Protein AF-A0A1V8TJ69-F1 (afdb_monomer_lite)

Secondary structure (DSSP, 8-state):
-PPP----HHHHHHHHHHHHHHHHHHHHHHHHHHHHHHHHHHHHHHT--TTTHHHHHHHHHHHHHHHHHHHHHHHHH------HHHHHHHHTT--HHHHHHHHHHHHHHHHHHHHHHHHHHHHHHHHHHHHHHHH-GGGHHHHHHHHHHTT-----

Radius of gyration: 31.69 Å; chains: 1; bounding box: 64×48×89 Å

pLDDT: mean 83.47, std 12.99, range [40.88, 97.38]

Sequence (156 aa):
MRPADTQPNGASTMASQSAMDATTADADVQLREIITSLYFLLTQTHSYNPSTTPAAMSSELRTLLQALVSLSQTSRRLSTKIPLDLVEYVEKKRNPDVYKRELVEAVMKGNQMQKGRSQAFGELRDVLGREMMGGIPEMREEVRGVLEACGSKVEG

Structure (mmCIF, N/CA/C/O backbone):
data_AF-A0A1V8TJ69-F1
#
_entry.id   AF-A0A1V8TJ69-F1
#
loop_
_atom_site.group_PDB
_atom_site.id
_atom_site.type_symbol
_atom_site.label_atom_id
_atom_site.label_alt_id
_atom_site.label_comp_id
_atom_site.label_asym_id
_atom_site.label_entity_id
_atom_site.label_seq_id
_atom_site.pdbx_PDB_ins_code
_atom_site.Cartn_x
_atom_site.Cartn_y
_atom_site.Cartn_z
_atom_site.occupancy
_atom_site.B_iso_or_equiv
_atom_site.auth_seq_id
_atom_site.auth_comp_id
_atom_site.auth_asym_id
_atom_site.auth_atom_id
_atom_site.pdbx_PDB_model_num
ATOM 1 N N . MET A 1 1 ? -27.897 33.569 11.143 1.00 40.88 1 MET A N 1
ATOM 2 C CA . MET A 1 1 ? -27.522 33.631 9.714 1.00 40.88 1 MET A CA 1
ATOM 3 C C . MET A 1 1 ? -25.998 33.514 9.650 1.00 40.88 1 MET A C 1
ATOM 5 O O . MET A 1 1 ? -25.320 34.481 9.961 1.00 40.88 1 MET A O 1
ATOM 9 N N . ARG A 1 2 ? -25.454 32.303 9.447 1.00 43.66 2 ARG A N 1
ATOM 10 C CA . ARG A 1 2 ? -23.996 32.063 9.337 1.00 43.66 2 ARG A CA 1
ATOM 11 C C . ARG A 1 2 ? -23.611 32.201 7.857 1.00 43.66 2 ARG A C 1
ATOM 13 O O . ARG A 1 2 ? -24.342 31.643 7.039 1.00 43.66 2 ARG A O 1
ATOM 20 N N . PRO A 1 3 ? -22.549 32.938 7.495 1.00 50.12 3 PRO A N 1
ATOM 21 C CA . PRO A 1 3 ? -22.113 33.011 6.108 1.00 50.12 3 PRO A CA 1
ATOM 22 C C . PRO A 1 3 ? -21.502 31.670 5.686 1.00 50.12 3 PRO A C 1
ATOM 24 O O . PRO A 1 3 ? -20.891 30.970 6.492 1.00 50.12 3 PRO A O 1
ATOM 27 N N . ALA A 1 4 ? -21.742 31.307 4.431 1.00 49.00 4 ALA A N 1
ATOM 28 C CA . ALA A 1 4 ? -21.285 30.078 3.809 1.00 49.00 4 ALA A CA 1
ATOM 29 C C . ALA A 1 4 ? -19.757 30.072 3.651 1.00 49.00 4 ALA A C 1
ATOM 31 O O . ALA A 1 4 ? -19.195 30.939 2.978 1.00 49.00 4 ALA A O 1
ATOM 32 N N . ASP A 1 5 ? -19.109 29.059 4.225 1.00 49.16 5 ASP A N 1
ATOM 33 C CA . ASP A 1 5 ? -17.735 28.685 3.907 1.00 49.16 5 ASP A CA 1
ATOM 34 C C . ASP A 1 5 ? -17.675 28.253 2.435 1.00 49.16 5 ASP A C 1
ATOM 36 O O . ASP A 1 5 ? -18.042 27.138 2.060 1.00 49.16 5 ASP A O 1
ATOM 40 N N . THR A 1 6 ? -17.238 29.170 1.576 1.00 56.97 6 THR A N 1
ATOM 41 C CA . THR A 1 6 ? -16.864 28.865 0.195 1.00 56.97 6 THR A CA 1
ATOM 42 C C . THR A 1 6 ? -15.577 28.046 0.236 1.00 56.97 6 THR A C 1
ATOM 44 O O . THR A 1 6 ? -14.518 28.587 0.533 1.00 56.97 6 THR A O 1
ATOM 47 N N . GLN A 1 7 ? -15.657 26.739 -0.031 1.00 53.44 7 GLN A N 1
ATOM 48 C CA . GLN A 1 7 ? -14.487 25.869 -0.189 1.00 53.44 7 GLN A CA 1
ATOM 49 C C . GLN A 1 7 ? -13.669 26.277 -1.433 1.00 53.44 7 GLN A C 1
ATOM 51 O O . GLN A 1 7 ? -14.174 26.120 -2.544 1.00 53.44 7 GLN A O 1
ATOM 56 N N . PRO A 1 8 ? -12.386 26.681 -1.312 1.00 51.91 8 PRO A N 1
ATOM 57 C CA . PRO A 1 8 ? -11.487 26.810 -2.460 1.00 51.91 8 PRO A CA 1
ATOM 58 C C . PRO A 1 8 ? -10.711 25.506 -2.757 1.00 51.91 8 PRO A C 1
ATOM 60 O O . PRO A 1 8 ? -9.842 25.484 -3.623 1.00 51.91 8 PRO A O 1
ATOM 63 N N . ASN A 1 9 ? -10.996 24.402 -2.054 1.00 56.31 9 ASN A N 1
ATOM 64 C CA . ASN A 1 9 ? -10.123 23.219 -2.035 1.00 56.31 9 ASN A CA 1
ATOM 65 C C . ASN A 1 9 ? -10.314 22.230 -3.201 1.00 56.31 9 ASN A C 1
ATOM 67 O O . ASN A 1 9 ? -9.412 21.449 -3.482 1.00 56.31 9 ASN A O 1
ATOM 71 N N . GLY A 1 10 ? -11.453 22.245 -3.900 1.00 53.59 10 GLY A N 1
ATOM 72 C CA . GLY A 1 10 ? -11.742 21.245 -4.941 1.00 53.59 10 GLY A CA 1
ATOM 73 C C . GLY A 1 10 ? -10.863 21.367 -6.194 1.00 53.59 10 GLY A C 1
ATOM 74 O O . GLY A 1 10 ? -10.430 20.359 -6.747 1.00 53.59 10 GLY A O 1
ATOM 75 N N . ALA A 1 11 ? -10.555 22.594 -6.623 1.00 55.16 11 ALA A N 1
ATOM 76 C CA . ALA A 1 11 ? -9.808 22.843 -7.860 1.00 55.16 11 ALA A CA 1
ATOM 77 C C . ALA A 1 11 ? -8.309 22.505 -7.730 1.00 55.16 11 ALA A C 1
ATOM 79 O O . ALA A 1 11 ? -7.732 21.888 -8.625 1.00 55.16 11 ALA A O 1
ATOM 80 N N . SER A 1 12 ? -7.691 22.840 -6.592 1.00 58.50 12 SER A N 1
ATOM 81 C CA . SER A 1 12 ? -6.275 22.549 -6.319 1.00 58.50 12 SER A CA 1
ATOM 82 C C . SER A 1 12 ? -6.004 21.050 -6.148 1.00 58.50 12 SER A C 1
ATOM 84 O O . SER A 1 12 ? -4.955 20.558 -6.568 1.00 58.50 12 SER A O 1
ATOM 86 N N . THR A 1 13 ? -6.958 20.299 -5.585 1.00 58.34 13 THR A N 1
ATOM 87 C CA . THR A 1 13 ? -6.860 18.837 -5.473 1.00 58.34 13 THR A CA 1
ATOM 88 C C . THR A 1 13 ? -6.973 18.157 -6.838 1.00 58.34 13 THR A C 1
ATOM 90 O O . THR A 1 13 ? -6.147 17.304 -7.145 1.00 58.34 13 THR A O 1
ATOM 93 N N . MET A 1 14 ? -7.908 18.574 -7.702 1.00 57.62 14 MET A N 1
ATOM 94 C CA . MET A 1 14 ? -8.045 17.989 -9.046 1.00 57.62 14 MET A CA 1
ATOM 95 C C . MET A 1 14 ? -6.840 18.272 -9.957 1.00 57.62 14 MET A C 1
ATOM 97 O O . MET A 1 14 ? -6.410 17.380 -10.683 1.00 57.62 14 MET A O 1
ATOM 101 N N . ALA A 1 15 ? -6.257 19.475 -9.891 1.00 61.91 15 ALA A N 1
ATOM 102 C CA . ALA A 1 15 ? -5.059 19.818 -10.665 1.00 61.91 15 ALA A CA 1
ATOM 103 C C . ALA A 1 15 ? -3.809 19.043 -10.206 1.00 61.91 15 ALA A C 1
ATOM 105 O O . ALA A 1 15 ? -2.953 18.686 -11.014 1.00 61.91 15 ALA A O 1
ATOM 106 N N . SER A 1 16 ? -3.709 18.752 -8.907 1.00 61.41 16 SER A N 1
ATOM 107 C CA . SER A 1 16 ? -2.616 17.941 -8.359 1.00 61.41 16 SER A CA 1
ATOM 108 C C . SER A 1 16 ? -2.768 16.461 -8.727 1.00 61.41 16 SER A C 1
ATOM 110 O O . SER A 1 16 ? -1.773 15.789 -8.988 1.00 61.41 16 SER A O 1
ATOM 112 N N . GLN A 1 17 ? -4.008 15.964 -8.787 1.00 62.81 17 GLN A N 1
ATOM 113 C CA . GLN A 1 17 ? -4.315 14.590 -9.184 1.00 62.81 17 GLN A CA 1
ATOM 114 C C . GLN A 1 17 ? -3.981 14.344 -10.665 1.00 62.81 17 GLN A C 1
ATOM 116 O O . GLN A 1 17 ? -3.261 13.403 -10.982 1.00 62.81 17 GLN A O 1
ATOM 121 N N . SER A 1 18 ? -4.402 15.244 -11.563 1.00 65.62 18 SER A N 1
ATOM 122 C CA . SER A 1 18 ? -4.140 15.111 -13.004 1.00 65.62 18 SER A CA 1
ATOM 123 C C . SER A 1 18 ? -2.649 15.182 -13.354 1.00 65.62 18 SER A C 1
ATOM 125 O O . SER A 1 18 ? -2.188 14.486 -14.258 1.00 65.62 18 SER A O 1
ATOM 127 N N . ALA A 1 19 ? -1.866 15.973 -12.613 1.00 70.19 19 ALA A N 1
ATOM 128 C CA . ALA A 1 19 ? -0.416 16.039 -12.776 1.00 70.19 19 ALA A CA 1
ATOM 129 C C . ALA A 1 19 ? 0.300 14.745 -12.331 1.00 70.19 19 ALA A C 1
ATOM 131 O O . ALA A 1 19 ? 1.291 14.340 -12.950 1.00 70.19 19 ALA A O 1
ATOM 132 N N . MET A 1 20 ? -0.191 14.080 -11.277 1.00 70.94 20 MET A N 1
ATOM 133 C CA . MET A 1 20 ? 0.328 12.776 -10.841 1.00 70.94 20 MET A CA 1
ATOM 134 C C . MET A 1 20 ? -0.039 11.661 -11.825 1.00 70.94 20 MET A C 1
ATOM 136 O O . MET A 1 20 ? 0.812 10.827 -12.140 1.00 70.94 20 MET A O 1
ATOM 140 N N . ASP A 1 21 ? -1.258 11.685 -12.365 1.00 76.69 21 ASP A N 1
ATOM 141 C CA . ASP A 1 21 ? -1.709 10.718 -13.371 1.00 76.69 21 ASP A CA 1
ATOM 142 C C . ASP A 1 21 ? -0.878 10.830 -14.659 1.00 76.69 21 ASP A C 1
ATOM 144 O O . ASP A 1 21 ? -0.407 9.819 -15.182 1.00 76.69 21 ASP A O 1
ATOM 148 N N . ALA A 1 22 ? -0.592 12.056 -15.113 1.00 80.88 22 ALA A N 1
ATOM 149 C CA . ALA A 1 22 ? 0.293 12.302 -16.253 1.00 80.88 22 ALA A CA 1
ATOM 150 C C . ALA A 1 22 ? 1.723 11.789 -16.005 1.00 80.88 22 ALA A C 1
ATOM 152 O O . ALA A 1 22 ? 2.295 11.102 -16.846 1.00 80.88 22 ALA A O 1
ATOM 153 N N . THR A 1 23 ? 2.283 12.046 -14.817 1.00 83.06 23 THR A N 1
ATOM 154 C CA . THR A 1 23 ? 3.634 11.570 -14.459 1.00 83.06 23 THR A CA 1
ATOM 155 C C . THR A 1 23 ? 3.700 10.037 -14.385 1.00 83.06 23 THR A C 1
ATOM 157 O O . THR A 1 23 ? 4.718 9.440 -14.733 1.00 83.06 23 THR A O 1
ATOM 160 N N . THR A 1 24 ? 2.613 9.385 -13.961 1.00 84.69 24 THR A N 1
ATOM 161 C CA . THR A 1 24 ? 2.508 7.916 -13.931 1.00 84.69 24 THR A CA 1
ATOM 162 C C . THR A 1 24 ? 2.429 7.335 -15.343 1.00 84.69 24 THR A C 1
ATOM 164 O O . THR A 1 24 ? 3.078 6.329 -15.626 1.00 84.69 24 THR A O 1
ATOM 167 N N . ALA A 1 25 ? 1.683 7.981 -16.244 1.00 87.12 25 ALA A N 1
ATOM 168 C CA . ALA A 1 25 ? 1.601 7.583 -17.647 1.00 87.12 25 ALA A CA 1
ATOM 169 C C . ALA A 1 25 ? 2.962 7.696 -18.355 1.00 87.12 25 ALA A C 1
ATOM 171 O O . ALA A 1 25 ? 3.369 6.763 -19.048 1.00 87.12 25 ALA A O 1
ATOM 172 N N . ASP A 1 26 ? 3.701 8.784 -18.118 1.00 87.56 26 ASP A N 1
ATOM 173 C CA . ASP A 1 26 ? 5.058 8.963 -18.651 1.00 87.56 26 ASP A CA 1
ATOM 174 C C . ASP A 1 26 ? 6.005 7.843 -18.181 1.00 87.56 26 ASP A C 1
ATOM 176 O O . ASP A 1 26 ? 6.790 7.307 -18.967 1.00 87.56 26 ASP A O 1
ATOM 180 N N . ALA A 1 27 ? 5.911 7.450 -16.905 1.00 87.56 27 ALA A N 1
ATOM 181 C CA . ALA A 1 27 ? 6.700 6.350 -16.358 1.00 87.56 27 ALA A CA 1
ATOM 182 C C . ALA A 1 27 ? 6.332 4.988 -16.984 1.00 87.56 27 ALA A C 1
ATOM 184 O O . ALA A 1 27 ? 7.229 4.186 -17.243 1.00 87.56 27 ALA A O 1
ATOM 185 N N . ASP A 1 28 ? 5.049 4.724 -17.268 1.00 89.31 28 ASP A N 1
ATOM 186 C CA . ASP A 1 28 ? 4.607 3.488 -17.942 1.00 89.31 28 ASP A CA 1
ATOM 187 C C . ASP A 1 28 ? 5.186 3.378 -19.359 1.00 89.31 28 ASP A C 1
ATOM 189 O O . ASP A 1 28 ? 5.700 2.327 -19.746 1.00 89.31 28 ASP A O 1
ATOM 193 N N . VAL A 1 29 ? 5.180 4.481 -20.115 1.00 90.94 29 VAL A N 1
ATOM 194 C CA . VAL A 1 29 ? 5.786 4.535 -21.455 1.00 90.94 29 VAL A CA 1
ATOM 195 C C . VAL A 1 29 ? 7.284 4.232 -21.383 1.00 90.94 29 VAL A C 1
ATOM 197 O O . VAL A 1 29 ? 7.769 3.370 -22.120 1.00 90.94 29 VAL A O 1
ATOM 200 N N . GLN A 1 30 ? 8.005 4.864 -20.452 1.00 90.06 30 GLN A N 1
ATOM 201 C CA . GLN A 1 30 ? 9.444 4.644 -20.259 1.00 90.06 30 GLN A CA 1
ATOM 202 C C . GLN A 1 30 ? 9.762 3.196 -19.849 1.00 90.06 30 GLN A C 1
ATOM 204 O O . GLN A 1 30 ? 10.723 2.606 -20.341 1.00 90.06 30 GLN A O 1
ATOM 209 N N . LEU A 1 31 ? 8.942 2.578 -18.992 1.00 91.06 31 LEU A N 1
ATOM 210 C CA . LEU A 1 31 ? 9.101 1.171 -18.612 1.00 91.06 31 LEU A CA 1
ATOM 211 C C . LEU A 1 31 ? 8.906 0.224 -19.803 1.00 91.06 31 LEU A C 1
ATOM 213 O O . LEU A 1 31 ? 9.685 -0.717 -19.973 1.00 91.06 31 LEU A O 1
ATOM 217 N N . ARG A 1 32 ? 7.905 0.473 -20.655 1.00 92.69 32 ARG A N 1
ATOM 218 C CA . ARG A 1 32 ? 7.680 -0.319 -21.878 1.00 92.69 32 ARG A CA 1
ATOM 219 C C . ARG A 1 32 ? 8.835 -0.190 -22.861 1.00 92.69 32 ARG A C 1
ATOM 221 O O . ARG A 1 32 ? 9.226 -1.192 -23.462 1.00 92.69 32 ARG A O 1
ATOM 228 N N . GLU A 1 33 ? 9.385 1.011 -23.009 1.00 91.75 33 GLU A N 1
ATOM 229 C CA . GLU A 1 33 ? 10.548 1.269 -23.858 1.00 91.75 33 GLU A CA 1
ATOM 230 C C . GLU A 1 33 ? 11.773 0.483 -23.371 1.00 91.75 33 GLU A C 1
ATOM 232 O O . GLU A 1 33 ? 12.403 -0.217 -24.162 1.00 91.75 33 GLU A O 1
ATOM 237 N N . ILE A 1 34 ? 12.043 0.483 -22.061 1.00 92.38 34 ILE A N 1
ATOM 238 C CA . ILE A 1 34 ? 13.132 -0.303 -21.455 1.00 92.38 34 ILE A CA 1
ATOM 239 C C . ILE A 1 34 ? 12.944 -1.803 -21.710 1.00 92.38 34 ILE A C 1
ATOM 241 O O . ILE A 1 34 ? 13.879 -2.475 -22.144 1.00 92.38 34 ILE A O 1
ATOM 245 N N . ILE A 1 35 ? 11.745 -2.344 -21.471 1.00 92.69 35 ILE A N 1
ATOM 246 C CA . ILE A 1 35 ? 11.455 -3.771 -21.700 1.00 92.69 35 ILE A CA 1
ATOM 247 C C . ILE A 1 35 ? 11.662 -4.135 -23.175 1.00 92.69 35 ILE A C 1
ATOM 249 O O . ILE A 1 35 ? 12.257 -5.168 -23.489 1.00 92.69 35 ILE A O 1
ATOM 253 N N . THR A 1 36 ? 11.200 -3.274 -24.079 1.00 91.88 36 THR A N 1
ATOM 254 C CA . THR A 1 36 ? 11.332 -3.465 -25.527 1.00 91.88 36 THR A CA 1
ATOM 255 C C . THR A 1 36 ? 12.800 -3.428 -25.958 1.00 91.88 36 THR A C 1
ATOM 257 O O . THR A 1 36 ? 13.243 -4.303 -26.701 1.00 91.88 36 THR A O 1
ATOM 260 N N . SER A 1 37 ? 13.576 -2.481 -25.429 1.00 89.38 37 SER A N 1
ATOM 261 C CA . SER A 1 37 ? 15.015 -2.367 -25.679 1.00 89.38 37 SER A CA 1
ATOM 262 C C . SER A 1 37 ? 15.787 -3.599 -25.189 1.00 89.38 37 SER A C 1
ATOM 264 O O . SER A 1 37 ? 16.596 -4.169 -25.923 1.00 89.38 37 SER A O 1
ATOM 266 N N . LEU A 1 38 ? 15.467 -4.108 -23.992 1.00 90.44 38 LEU A N 1
ATOM 267 C CA . LEU A 1 38 ? 16.046 -5.351 -23.466 1.00 90.44 38 LEU A CA 1
ATOM 268 C C . LEU A 1 38 ? 15.711 -6.568 -24.339 1.00 90.44 38 LEU A C 1
ATOM 270 O O . LEU A 1 38 ? 16.569 -7.424 -24.565 1.00 90.44 38 LEU A O 1
ATOM 274 N N . TYR A 1 39 ? 14.485 -6.643 -24.857 1.00 91.00 39 TYR A N 1
ATOM 275 C CA . TYR A 1 39 ? 14.081 -7.702 -25.779 1.00 91.00 39 TYR A CA 1
ATOM 276 C C . TYR A 1 39 ? 14.849 -7.633 -27.110 1.00 91.00 39 TYR A C 1
ATOM 278 O O . TYR A 1 39 ? 15.337 -8.655 -27.606 1.00 91.00 39 TYR A O 1
ATOM 286 N N . PHE A 1 40 ? 15.020 -6.436 -27.679 1.00 87.88 40 PHE A N 1
ATOM 287 C CA . PHE A 1 40 ? 15.826 -6.254 -28.887 1.00 87.88 40 PHE A CA 1
ATOM 288 C C . PHE A 1 40 ? 17.293 -6.606 -28.658 1.00 87.88 40 PHE A C 1
ATOM 290 O O . PHE A 1 40 ? 17.886 -7.311 -29.473 1.00 87.88 40 PHE A O 1
ATOM 297 N N . LEU A 1 41 ? 17.863 -6.219 -27.519 1.00 87.62 41 LEU A N 1
ATOM 298 C CA . LEU A 1 41 ? 19.230 -6.586 -27.172 1.00 87.62 41 LEU A CA 1
ATOM 299 C C . LEU A 1 41 ? 19.397 -8.112 -27.053 1.00 87.62 41 LEU A C 1
ATOM 301 O O . LEU A 1 41 ? 20.359 -8.670 -27.586 1.00 87.62 41 LEU A O 1
ATOM 305 N N . LEU A 1 42 ? 18.446 -8.806 -26.417 1.00 88.38 42 LEU A N 1
ATOM 306 C CA . LEU A 1 42 ? 18.461 -10.268 -26.288 1.00 88.38 42 LEU A CA 1
ATOM 307 C C . LEU A 1 42 ? 18.405 -10.961 -27.659 1.00 88.38 42 LEU A C 1
ATOM 309 O O . LEU A 1 42 ? 19.195 -11.864 -27.938 1.00 88.38 42 LEU A O 1
ATOM 313 N N . THR A 1 43 ? 17.502 -10.518 -28.535 1.00 87.06 43 THR A N 1
ATOM 314 C CA . THR A 1 43 ? 17.325 -11.103 -29.876 1.00 87.06 43 THR A CA 1
ATOM 315 C C . THR A 1 43 ? 18.509 -10.824 -30.806 1.00 87.06 43 THR A C 1
ATOM 317 O O . THR A 1 43 ? 18.927 -11.720 -31.546 1.00 87.06 43 THR A O 1
ATOM 320 N N . GLN A 1 44 ? 19.106 -9.629 -30.732 1.00 84.19 44 GLN A N 1
ATOM 321 C CA . GLN A 1 44 ? 20.330 -9.276 -31.462 1.00 84.19 44 GLN A CA 1
ATOM 322 C C . GLN A 1 44 ? 21.554 -10.049 -30.953 1.00 84.19 44 GLN A C 1
ATOM 324 O O . GLN A 1 44 ? 22.407 -10.429 -31.753 1.00 84.19 44 GLN A O 1
ATOM 329 N N . THR A 1 45 ? 21.629 -10.321 -29.645 1.00 85.12 45 THR A N 1
ATOM 330 C CA . THR A 1 45 ? 22.683 -11.166 -29.053 1.00 85.12 45 THR A CA 1
ATOM 331 C C . THR A 1 45 ? 22.557 -12.611 -29.514 1.00 85.12 45 THR A C 1
ATOM 333 O O . THR A 1 45 ? 23.554 -13.234 -29.868 1.00 85.12 45 THR A O 1
ATOM 336 N N . HIS A 1 46 ? 21.332 -13.132 -29.570 1.00 84.69 46 HIS A N 1
ATOM 337 C CA . HIS A 1 46 ? 21.071 -14.477 -30.068 1.00 84.69 46 HIS A CA 1
ATOM 338 C C . HIS A 1 46 ? 21.386 -14.618 -31.570 1.00 84.69 46 HIS A C 1
ATOM 340 O O . HIS A 1 46 ? 21.915 -15.637 -32.002 1.00 84.69 46 HIS A O 1
ATOM 346 N N . SER A 1 47 ? 21.091 -13.591 -32.372 1.00 80.81 47 SER A N 1
ATOM 347 C CA . SER A 1 47 ? 21.236 -13.611 -33.839 1.00 80.81 47 SER A CA 1
ATOM 348 C C . SER A 1 47 ? 22.524 -12.926 -34.306 1.00 80.81 47 SER A C 1
ATOM 350 O O . SER A 1 47 ? 22.514 -12.161 -35.272 1.00 80.81 47 SER A O 1
ATOM 352 N N . TYR A 1 48 ? 23.621 -13.156 -33.580 1.00 79.75 48 TYR A N 1
ATOM 353 C CA . TYR A 1 48 ? 24.876 -12.438 -33.772 1.00 79.75 48 TYR A CA 1
ATOM 354 C C . TYR A 1 48 ? 25.378 -12.513 -35.218 1.00 79.75 48 TYR A C 1
ATOM 356 O O . TYR A 1 48 ? 25.639 -13.588 -35.760 1.00 79.75 48 TYR A O 1
ATOM 364 N N . ASN A 1 49 ? 25.568 -11.342 -35.818 1.00 78.06 49 ASN A N 1
ATOM 365 C CA . ASN A 1 49 ? 26.171 -11.164 -37.122 1.00 78.06 49 ASN A CA 1
ATOM 366 C C . ASN A 1 49 ? 27.389 -10.223 -36.996 1.00 78.06 49 ASN A C 1
ATOM 368 O O . ASN A 1 49 ? 27.236 -9.054 -36.624 1.00 78.06 49 ASN A O 1
ATOM 372 N N . PRO A 1 50 ? 28.602 -10.686 -37.341 1.00 73.19 50 PRO A N 1
ATOM 373 C CA . PRO A 1 50 ? 29.836 -9.938 -37.113 1.00 73.19 50 PRO A CA 1
ATOM 374 C C . PRO A 1 50 ? 29.925 -8.593 -37.855 1.00 73.19 50 PRO A C 1
ATOM 376 O O . PRO A 1 50 ? 30.717 -7.748 -37.447 1.00 73.19 50 PRO A O 1
ATOM 379 N N . SER A 1 51 ? 29.136 -8.353 -38.910 1.00 72.38 51 SER A N 1
ATOM 380 C CA . SER A 1 51 ? 29.214 -7.100 -39.679 1.00 72.38 51 SER A CA 1
ATOM 381 C C . SER A 1 51 ? 28.300 -5.974 -39.184 1.00 72.38 51 SER A C 1
ATOM 383 O O . SER A 1 51 ? 28.599 -4.808 -39.422 1.00 72.38 51 SER A O 1
ATOM 385 N N . THR A 1 52 ? 27.183 -6.285 -38.522 1.00 73.75 52 THR A N 1
ATOM 386 C CA . THR A 1 52 ? 26.130 -5.290 -38.214 1.00 73.75 52 THR A CA 1
ATOM 387 C C . THR A 1 52 ? 25.750 -5.240 -36.739 1.00 73.75 52 THR A C 1
ATOM 389 O O . THR A 1 52 ? 25.346 -4.190 -36.236 1.00 73.75 52 THR A O 1
ATOM 392 N N . THR A 1 53 ? 25.923 -6.346 -36.017 1.00 76.56 53 THR A N 1
ATOM 393 C CA . THR A 1 53 ? 25.501 -6.480 -34.623 1.00 76.56 53 THR A CA 1
ATOM 394 C C . THR A 1 53 ? 26.245 -5.557 -33.644 1.00 76.56 53 THR A C 1
ATOM 396 O O . THR A 1 53 ? 25.570 -4.953 -32.812 1.00 76.56 53 THR A O 1
ATOM 399 N N . PRO A 1 54 ? 27.575 -5.339 -33.729 1.00 79.50 54 PRO A N 1
ATOM 400 C CA . PRO A 1 54 ? 28.286 -4.521 -32.736 1.00 79.50 54 PRO A CA 1
ATOM 401 C C . PRO A 1 54 ? 27.832 -3.052 -32.692 1.00 79.50 54 PRO A C 1
ATOM 403 O O . PRO A 1 54 ? 27.694 -2.459 -31.617 1.00 79.50 54 PRO A O 1
ATOM 406 N N . ALA A 1 55 ? 27.572 -2.459 -33.860 1.00 82.00 55 ALA A N 1
ATOM 407 C CA . ALA A 1 55 ? 27.110 -1.077 -33.968 1.00 82.00 55 ALA A CA 1
ATOM 408 C C . ALA A 1 55 ? 25.648 -0.934 -33.513 1.00 82.00 55 ALA A C 1
ATOM 410 O O . ALA A 1 55 ? 25.331 -0.014 -32.757 1.00 82.00 55 ALA A O 1
ATOM 411 N N . ALA A 1 56 ? 24.782 -1.872 -33.915 1.00 81.94 56 ALA A N 1
ATOM 412 C CA . ALA A 1 56 ? 23.378 -1.901 -33.507 1.00 81.94 56 ALA A CA 1
ATOM 413 C C . ALA A 1 56 ? 23.227 -2.071 -31.985 1.00 81.94 56 ALA A C 1
ATOM 415 O O . ALA A 1 56 ? 22.524 -1.287 -31.353 1.00 81.94 56 ALA A O 1
ATOM 416 N N . MET A 1 57 ? 23.978 -2.994 -31.375 1.00 82.94 57 MET A N 1
ATOM 417 C CA . MET A 1 57 ? 23.992 -3.198 -29.921 1.00 82.94 57 MET A CA 1
ATOM 418 C C . MET A 1 57 ? 24.467 -1.964 -29.158 1.00 82.94 57 MET A C 1
ATOM 420 O O . MET A 1 57 ? 23.905 -1.617 -28.124 1.00 82.94 57 MET A O 1
ATOM 424 N N . SER A 1 58 ? 25.501 -1.286 -29.661 1.00 86.88 58 SER A N 1
ATOM 425 C CA . SER A 1 58 ? 26.014 -0.064 -29.031 1.00 86.88 58 SER A CA 1
ATOM 426 C C . SER A 1 58 ? 24.983 1.066 -29.069 1.00 86.88 58 SER A C 1
ATOM 428 O O . SER A 1 58 ? 24.889 1.849 -28.124 1.00 86.88 58 SER A O 1
ATOM 430 N N . SER A 1 59 ? 24.209 1.155 -30.153 1.00 87.69 59 SER A N 1
ATOM 431 C CA . SER A 1 59 ? 23.093 2.094 -30.261 1.00 87.69 59 SER A CA 1
ATOM 432 C C . SER A 1 59 ? 21.972 1.732 -29.286 1.00 87.69 59 SER A C 1
ATOM 434 O O . SER A 1 59 ? 21.513 2.599 -28.550 1.00 87.69 59 SER A O 1
ATOM 436 N N . GLU A 1 60 ? 21.585 0.458 -29.221 1.00 87.38 60 GLU A N 1
ATOM 437 C CA . GLU A 1 60 ? 20.513 -0.024 -28.342 1.00 87.38 60 GLU A CA 1
ATOM 438 C C . GLU A 1 60 ? 20.858 0.164 -26.857 1.00 87.38 60 GLU A C 1
ATOM 440 O O . GLU A 1 60 ? 20.043 0.636 -26.072 1.00 87.38 60 GLU A O 1
ATOM 445 N N . LEU A 1 61 ? 22.109 -0.104 -26.471 1.00 88.62 61 LEU A N 1
ATOM 446 C CA . LEU A 1 61 ? 22.589 0.093 -25.102 1.00 88.62 61 LEU A CA 1
ATOM 447 C C . LEU A 1 61 ? 22.565 1.575 -24.696 1.00 88.62 61 LEU A C 1
ATOM 449 O O . LEU A 1 61 ? 22.249 1.900 -23.551 1.00 88.62 61 LEU A O 1
ATOM 453 N N . ARG A 1 62 ? 22.854 2.490 -25.631 1.00 91.00 62 ARG A N 1
ATOM 454 C CA . ARG A 1 62 ? 22.716 3.937 -25.398 1.00 91.00 62 ARG A CA 1
ATOM 455 C C . ARG A 1 62 ? 21.254 4.338 -25.214 1.00 91.00 62 ARG A C 1
ATOM 457 O O . ARG A 1 62 ? 20.973 5.108 -24.299 1.00 91.00 62 ARG A O 1
ATOM 464 N N . THR A 1 63 ? 20.345 3.798 -26.027 1.00 89.88 63 THR A N 1
ATOM 465 C CA . THR A 1 63 ? 18.896 4.005 -25.873 1.00 89.88 63 THR A CA 1
ATOM 466 C C . THR A 1 63 ? 18.414 3.508 -24.509 1.00 89.88 63 THR A C 1
ATOM 468 O O . THR A 1 63 ? 17.762 4.255 -23.783 1.00 89.88 63 THR A O 1
ATOM 471 N N . LEU A 1 64 ? 18.825 2.303 -24.100 1.00 90.38 64 LEU A N 1
ATOM 472 C CA . LEU A 1 64 ? 18.510 1.733 -22.788 1.00 90.38 64 LEU A CA 1
ATOM 473 C C . LEU A 1 64 ? 19.004 2.621 -21.637 1.00 90.38 64 LEU A C 1
ATOM 475 O O . LEU A 1 64 ? 18.259 2.895 -20.695 1.00 90.38 64 LEU A O 1
ATOM 479 N N . LEU A 1 65 ? 20.258 3.081 -21.705 1.00 92.44 65 LEU A N 1
ATOM 480 C CA . LEU A 1 65 ? 20.827 3.982 -20.700 1.00 92.44 65 LEU A CA 1
ATOM 481 C C . LEU A 1 65 ? 20.041 5.288 -20.609 1.00 92.44 65 LEU A C 1
ATOM 483 O O . LEU A 1 65 ? 19.731 5.737 -19.505 1.00 92.44 65 LEU A O 1
ATOM 487 N N . GLN A 1 66 ? 19.697 5.879 -21.753 1.00 92.06 66 GLN A N 1
ATOM 488 C CA . GLN A 1 66 ? 18.922 7.113 -21.792 1.00 92.06 66 GLN A CA 1
ATOM 489 C C . GLN A 1 66 ? 17.534 6.913 -21.171 1.00 92.06 66 GLN A C 1
ATOM 491 O O . GLN A 1 66 ? 17.130 7.709 -20.323 1.00 92.06 66 GLN A O 1
ATOM 496 N N . ALA A 1 67 ? 16.849 5.818 -21.510 1.00 89.19 67 ALA A N 1
ATOM 497 C CA . ALA A 1 67 ? 15.540 5.487 -20.956 1.00 89.19 67 ALA A CA 1
ATOM 498 C C . ALA A 1 67 ? 15.591 5.256 -19.432 1.00 89.19 67 ALA A C 1
ATOM 500 O O . ALA A 1 67 ? 14.729 5.750 -18.705 1.00 89.19 67 ALA A O 1
ATOM 501 N N . LEU A 1 68 ? 16.632 4.589 -18.914 1.00 91.25 68 LEU A N 1
ATOM 502 C CA . LEU A 1 68 ? 16.842 4.402 -17.469 1.00 91.25 68 LEU A CA 1
ATOM 503 C C . LEU A 1 68 ? 17.086 5.725 -16.730 1.00 91.25 68 LEU A C 1
ATOM 505 O O . LEU A 1 68 ? 16.550 5.937 -15.638 1.00 91.25 68 LEU A O 1
ATOM 509 N N . VAL A 1 69 ? 17.880 6.627 -17.313 1.00 92.81 69 VAL A N 1
ATOM 510 C CA . VAL A 1 69 ? 18.124 7.959 -16.738 1.00 92.81 69 VAL A CA 1
ATOM 511 C C . VAL A 1 69 ? 16.832 8.772 -16.713 1.00 92.81 69 VAL A C 1
ATOM 513 O O . VAL A 1 69 ? 16.506 9.360 -15.677 1.00 92.81 69 VAL A O 1
ATOM 516 N N . SER A 1 70 ? 16.070 8.766 -17.809 1.00 89.38 70 SER A N 1
ATOM 517 C CA . SER A 1 70 ? 14.764 9.420 -17.882 1.00 89.38 70 SER A CA 1
ATOM 518 C C . SER A 1 70 ? 13.793 8.851 -16.846 1.00 89.38 70 SER A C 1
ATOM 520 O O . SER A 1 70 ? 13.228 9.626 -16.078 1.00 89.38 70 SER A O 1
ATOM 522 N N . LEU A 1 71 ? 13.695 7.525 -16.709 1.00 89.81 71 LEU A N 1
ATOM 523 C CA . LEU A 1 71 ? 12.864 6.882 -15.686 1.00 89.81 71 LEU A CA 1
ATOM 524 C C . LEU A 1 71 ? 13.277 7.275 -14.263 1.00 89.81 71 LEU A C 1
ATOM 526 O O . LEU A 1 71 ? 12.425 7.580 -13.429 1.00 89.81 71 LEU A O 1
ATOM 530 N N . SER A 1 72 ? 14.578 7.333 -13.972 1.00 89.94 72 SER A N 1
ATOM 531 C CA . SER A 1 72 ? 15.075 7.787 -12.666 1.00 89.94 72 SER A CA 1
ATOM 532 C C . SER A 1 72 ? 14.669 9.235 -12.360 1.00 89.94 72 SER A C 1
ATOM 534 O O . SER A 1 72 ? 14.330 9.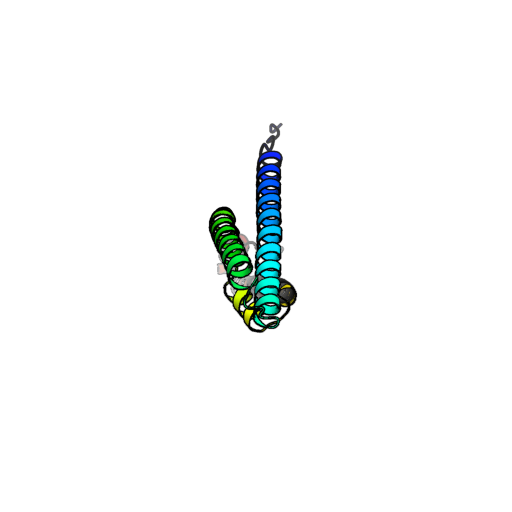565 -11.220 1.00 89.94 72 SER A O 1
ATOM 536 N N . GLN A 1 73 ? 14.686 10.119 -13.358 1.00 89.94 73 GLN A N 1
ATOM 537 C CA . GLN A 1 73 ? 14.248 11.508 -13.201 1.00 89.94 73 GLN A CA 1
ATOM 538 C C . GLN A 1 73 ? 12.725 11.609 -13.034 1.00 89.94 73 GLN A C 1
ATOM 540 O O . GLN A 1 73 ? 12.264 12.320 -12.140 1.00 89.94 73 GLN A O 1
ATOM 545 N N . THR A 1 74 ? 11.952 10.857 -13.822 1.00 86.44 74 THR A N 1
ATOM 546 C CA . THR A 1 74 ? 10.486 10.791 -13.722 1.00 86.44 74 THR A CA 1
ATOM 547 C C . THR A 1 74 ? 10.042 10.222 -12.373 1.00 86.44 74 THR A C 1
ATOM 549 O O . THR A 1 74 ? 9.177 10.803 -11.723 1.00 86.44 74 THR A O 1
ATOM 552 N N . SER A 1 75 ? 10.684 9.154 -11.883 1.00 83.62 75 SER A N 1
ATOM 553 C CA . SER A 1 75 ? 10.331 8.509 -10.607 1.00 83.62 75 SER A CA 1
ATOM 554 C C . SER A 1 75 ? 10.460 9.448 -9.405 1.00 83.62 75 SER A C 1
ATOM 556 O O . SER A 1 75 ? 9.639 9.399 -8.496 1.00 83.62 75 SER A O 1
ATOM 558 N N . ARG A 1 76 ? 11.429 10.375 -9.424 1.00 84.81 76 ARG A N 1
ATOM 559 C CA . ARG A 1 76 ? 11.609 11.383 -8.365 1.00 84.81 76 ARG A CA 1
ATOM 560 C C . ARG A 1 76 ? 10.461 12.387 -8.286 1.00 84.81 76 ARG A C 1
ATOM 562 O O . ARG A 1 76 ? 10.275 13.010 -7.246 1.00 84.81 76 ARG A O 1
ATOM 569 N N . ARG A 1 77 ? 9.707 12.556 -9.374 1.00 83.25 77 ARG A N 1
ATOM 570 C CA . ARG A 1 77 ? 8.513 13.409 -9.424 1.00 83.25 77 ARG A CA 1
ATOM 571 C C . ARG A 1 77 ? 7.264 12.678 -8.928 1.00 83.25 77 ARG A C 1
ATOM 573 O O . ARG A 1 77 ? 6.253 13.327 -8.674 1.00 83.25 77 ARG A O 1
ATOM 580 N N . LEU A 1 78 ? 7.331 11.355 -8.769 1.00 80.75 78 LEU A N 1
ATOM 581 C CA . LEU A 1 78 ? 6.235 10.539 -8.272 1.00 80.75 78 LEU A CA 1
ATOM 582 C C . LEU A 1 78 ? 6.237 10.562 -6.736 1.00 80.75 78 LEU A C 1
ATOM 584 O O . LEU A 1 78 ? 7.058 9.923 -6.084 1.00 80.75 78 LEU A O 1
ATOM 588 N N . SER A 1 79 ? 5.315 11.314 -6.136 1.00 74.25 79 SER A N 1
ATOM 589 C CA . SER A 1 79 ? 5.195 11.451 -4.674 1.00 74.25 79 SER A CA 1
ATOM 590 C C . SER A 1 79 ? 4.382 10.324 -4.013 1.00 74.25 79 SER A C 1
ATOM 592 O O . SER A 1 79 ? 3.925 10.457 -2.873 1.00 74.25 79 SER A O 1
ATOM 594 N N . THR A 1 80 ? 4.190 9.201 -4.708 1.00 78.62 80 THR A N 1
ATOM 595 C CA . THR A 1 80 ? 3.387 8.075 -4.227 1.00 78.62 80 THR A CA 1
ATOM 596 C C . THR A 1 80 ? 4.143 7.287 -3.161 1.00 78.62 80 THR A C 1
ATOM 598 O O . THR A 1 80 ? 5.219 6.745 -3.402 1.00 78.62 80 THR A O 1
ATOM 601 N N . LYS A 1 81 ? 3.554 7.180 -1.968 1.00 82.06 81 LYS A N 1
ATOM 602 C CA . LYS A 1 81 ? 4.070 6.321 -0.898 1.00 82.06 81 LYS A CA 1
ATOM 603 C C . LYS A 1 81 ? 3.538 4.907 -1.089 1.00 82.06 81 LYS A C 1
ATOM 605 O O . LYS A 1 81 ? 2.326 4.710 -1.129 1.00 82.06 81 LYS A O 1
ATOM 610 N N . ILE A 1 82 ? 4.441 3.938 -1.179 1.00 84.44 82 ILE A N 1
ATOM 611 C CA . ILE A 1 82 ? 4.100 2.524 -1.345 1.00 84.44 82 ILE A CA 1
ATOM 612 C C . ILE A 1 82 ? 4.399 1.795 -0.026 1.00 84.44 82 ILE A C 1
ATOM 614 O O . ILE A 1 82 ? 5.521 1.907 0.472 1.00 84.44 82 ILE A O 1
ATOM 618 N N . PRO A 1 83 ? 3.428 1.075 0.567 1.00 86.81 83 PRO A N 1
ATOM 619 C CA . PRO A 1 83 ? 3.679 0.235 1.735 1.00 86.81 83 PRO A CA 1
ATOM 620 C C . PRO A 1 83 ? 4.699 -0.869 1.429 1.00 86.81 83 PRO A C 1
ATOM 622 O O . PRO A 1 83 ? 4.633 -1.486 0.368 1.00 86.81 83 PRO A O 1
ATOM 625 N N . LEU A 1 84 ? 5.595 -1.159 2.378 1.00 86.25 84 LEU A N 1
ATOM 626 C CA . LEU A 1 84 ? 6.585 -2.242 2.259 1.00 86.25 84 LEU A CA 1
ATOM 627 C C . LEU A 1 84 ? 5.918 -3.602 2.012 1.00 86.25 84 LEU A C 1
ATOM 629 O O . LEU A 1 84 ? 6.356 -4.345 1.140 1.00 86.25 84 LEU A O 1
ATOM 633 N N . ASP A 1 85 ? 4.803 -3.874 2.690 1.00 84.75 85 ASP A N 1
ATOM 634 C CA . ASP A 1 85 ? 4.026 -5.101 2.492 1.00 84.75 85 ASP A CA 1
ATOM 635 C C . ASP A 1 85 ? 3.588 -5.269 1.030 1.00 84.75 85 ASP A C 1
ATOM 637 O O . ASP A 1 85 ? 3.593 -6.372 0.493 1.00 84.75 85 ASP A O 1
ATOM 641 N N . LEU A 1 86 ? 3.247 -4.174 0.340 1.00 87.94 86 LEU A N 1
ATOM 642 C CA . LEU A 1 86 ? 2.849 -4.235 -1.066 1.00 87.94 86 LEU A CA 1
ATOM 643 C C . LEU A 1 86 ? 4.035 -4.586 -1.979 1.00 87.94 86 LEU A C 1
ATOM 645 O O . LEU A 1 86 ? 3.837 -5.253 -2.994 1.00 87.94 86 LEU A O 1
ATOM 649 N N . VAL A 1 87 ? 5.260 -4.194 -1.612 1.00 87.12 87 VAL A N 1
ATOM 650 C CA . VAL A 1 87 ? 6.486 -4.593 -2.326 1.00 87.12 87 VAL A CA 1
ATOM 651 C C . VAL A 1 87 ? 6.699 -6.103 -2.209 1.00 87.12 87 VAL A C 1
ATOM 653 O O . VAL A 1 87 ? 6.904 -6.766 -3.224 1.00 87.12 87 VAL A O 1
ATOM 656 N N . GLU A 1 88 ? 6.536 -6.669 -1.010 1.00 89.50 88 GLU A N 1
ATOM 657 C CA . GLU A 1 88 ? 6.659 -8.116 -0.777 1.00 89.50 88 GLU A CA 1
ATOM 658 C C . GLU A 1 88 ? 5.645 -8.926 -1.610 1.00 89.50 88 GLU A C 1
ATOM 660 O O . GLU A 1 88 ? 5.951 -10.009 -2.117 1.00 89.50 88 GLU A O 1
ATOM 665 N N . TYR A 1 89 ? 4.434 -8.396 -1.810 1.00 88.62 89 TYR A N 1
ATOM 666 C CA . TYR A 1 89 ? 3.437 -9.017 -2.688 1.00 88.62 89 TYR A CA 1
ATOM 667 C C . TYR A 1 89 ? 3.918 -9.102 -4.139 1.00 88.62 89 TYR A C 1
ATOM 669 O O . TYR A 1 89 ? 3.762 -10.153 -4.770 1.00 88.62 89 TYR A O 1
ATOM 677 N N . VAL A 1 90 ? 4.522 -8.028 -4.656 1.00 89.00 90 VAL A N 1
ATOM 678 C CA . VAL A 1 90 ? 5.062 -7.985 -6.023 1.00 89.00 90 VAL A CA 1
ATOM 679 C C . VAL A 1 90 ? 6.258 -8.928 -6.162 1.00 89.00 90 VAL A C 1
ATOM 681 O O . VAL A 1 90 ? 6.317 -9.689 -7.129 1.00 89.00 90 VAL A O 1
ATOM 684 N N . GLU A 1 91 ? 7.161 -8.963 -5.178 1.00 90.12 91 GLU A N 1
ATOM 685 C CA . GLU A 1 91 ? 8.304 -9.889 -5.157 1.00 90.12 91 GLU A CA 1
ATOM 686 C C . GLU A 1 91 ? 7.861 -11.358 -5.192 1.00 90.12 91 GLU A C 1
ATOM 688 O O . GLU A 1 91 ? 8.429 -12.176 -5.918 1.00 90.12 91 GLU A O 1
ATOM 693 N N . LYS A 1 92 ? 6.781 -11.690 -4.477 1.00 91.81 92 LYS A N 1
ATOM 694 C CA . LYS A 1 92 ? 6.176 -13.032 -4.473 1.00 91.81 92 LYS A CA 1
ATOM 695 C C . LYS A 1 92 ? 5.293 -13.319 -5.692 1.00 91.81 92 LYS A C 1
ATOM 697 O O . LYS A 1 92 ? 4.631 -14.356 -5.723 1.00 91.81 92 LYS A O 1
ATOM 702 N N . LYS A 1 93 ? 5.261 -12.430 -6.695 1.00 86.19 93 LYS A N 1
ATOM 703 C CA . LYS A 1 93 ? 4.398 -12.517 -7.892 1.00 86.19 93 LYS A CA 1
ATOM 704 C C . LYS A 1 93 ? 2.902 -12.627 -7.559 1.00 86.19 93 LYS A C 1
ATOM 706 O O . LYS A 1 93 ? 2.121 -13.149 -8.356 1.00 86.19 93 LYS A O 1
ATOM 711 N N . ARG A 1 94 ? 2.485 -12.164 -6.377 1.00 90.19 94 ARG A N 1
ATOM 712 C CA . ARG A 1 94 ? 1.081 -12.144 -5.959 1.00 90.19 94 ARG A CA 1
ATOM 713 C C . ARG A 1 94 ? 0.427 -10.871 -6.486 1.00 90.19 94 ARG A C 1
ATOM 715 O O . ARG A 1 94 ? 1.046 -9.813 -6.523 1.00 90.19 94 ARG A O 1
ATOM 722 N N . ASN A 1 95 ? -0.843 -10.964 -6.878 1.00 89.00 95 ASN A N 1
ATOM 723 C CA . ASN A 1 95 ? -1.580 -9.795 -7.348 1.00 89.00 95 ASN A CA 1
ATOM 724 C C . ASN A 1 95 ? -1.688 -8.737 -6.217 1.00 89.00 95 ASN A C 1
ATOM 726 O O . ASN A 1 95 ? -2.262 -9.056 -5.167 1.00 89.00 95 ASN A O 1
ATOM 730 N N . PRO A 1 96 ? -1.190 -7.497 -6.408 1.00 89.44 96 PRO A N 1
ATOM 731 C CA . PRO A 1 96 ? -1.255 -6.437 -5.399 1.00 89.44 96 PRO A CA 1
ATOM 732 C C . PRO A 1 96 ? -2.688 -6.007 -5.041 1.00 89.44 96 PRO A C 1
ATOM 734 O O . PRO A 1 96 ? -2.910 -5.463 -3.960 1.00 89.44 96 PRO A O 1
ATOM 737 N N . ASP A 1 97 ? -3.692 -6.285 -5.879 1.00 91.31 97 ASP A N 1
ATOM 738 C CA . ASP A 1 97 ? -5.095 -6.003 -5.537 1.00 91.31 97 ASP A CA 1
ATOM 739 C C . ASP A 1 97 ? -5.613 -6.884 -4.396 1.00 91.31 97 ASP A C 1
ATOM 741 O O . ASP A 1 97 ? -6.527 -6.494 -3.666 1.00 91.31 97 ASP A O 1
ATOM 745 N N . VAL A 1 98 ? -4.989 -8.044 -4.178 1.00 91.38 98 VAL A N 1
ATOM 746 C CA . VAL A 1 98 ? -5.319 -8.901 -3.039 1.00 91.38 98 VAL A CA 1
ATOM 747 C C . VAL A 1 98 ? -4.920 -8.231 -1.725 1.00 91.38 98 VAL A C 1
ATOM 749 O O . VAL A 1 98 ? -5.707 -8.271 -0.786 1.00 91.38 98 VAL A O 1
ATOM 752 N N . TYR A 1 99 ? -3.773 -7.542 -1.675 1.00 91.19 99 TYR A N 1
ATOM 753 C CA . TYR A 1 99 ? -3.371 -6.757 -0.502 1.00 91.19 99 TYR A CA 1
ATOM 754 C C . TYR A 1 99 ? -4.392 -5.658 -0.191 1.00 91.19 99 TYR A C 1
ATOM 756 O O . TYR A 1 99 ? -4.813 -5.506 0.952 1.00 91.19 99 TYR A O 1
ATOM 764 N N . LYS A 1 100 ? -4.848 -4.920 -1.215 1.00 90.62 100 LYS A N 1
ATOM 765 C CA . LYS A 1 100 ? -5.872 -3.878 -1.030 1.00 90.62 100 LYS A CA 1
ATOM 766 C C . LYS A 1 100 ? -7.158 -4.462 -0.450 1.00 90.62 100 LYS A C 1
ATOM 768 O O . LYS A 1 100 ? -7.729 -3.882 0.470 1.00 90.62 100 LYS A O 1
ATOM 773 N N 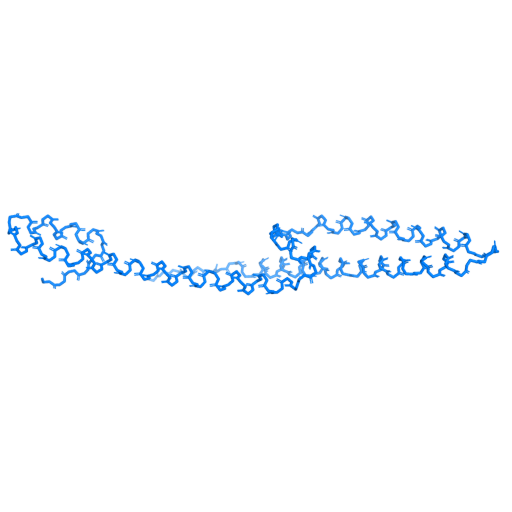. ARG A 1 101 ? -7.603 -5.610 -0.971 1.00 94.50 101 ARG A N 1
ATOM 774 C CA . ARG A 1 101 ? -8.792 -6.301 -0.465 1.00 94.50 101 ARG A CA 1
ATOM 775 C C . ARG A 1 101 ? -8.614 -6.720 0.995 1.00 94.50 101 ARG A C 1
ATOM 777 O O . ARG A 1 101 ? -9.462 -6.388 1.814 1.00 94.50 101 ARG A O 1
ATOM 784 N N . GLU A 1 102 ? -7.508 -7.384 1.321 1.00 93.06 102 GLU A N 1
ATOM 785 C CA . GLU A 1 102 ? -7.203 -7.814 2.692 1.00 93.06 102 GLU A CA 1
ATOM 786 C C . GLU A 1 102 ? -7.118 -6.626 3.662 1.00 93.06 102 GLU A C 1
ATOM 788 O O . GLU A 1 102 ? -7.618 -6.709 4.782 1.00 93.06 102 GLU A O 1
ATOM 793 N N . LEU A 1 103 ? -6.558 -5.495 3.225 1.00 92.06 103 LEU A N 1
ATOM 794 C CA . LEU A 1 103 ? -6.502 -4.268 4.017 1.00 92.06 103 LEU A CA 1
ATOM 795 C C . LEU A 1 103 ? -7.904 -3.730 4.322 1.00 92.06 103 LEU A C 1
ATOM 797 O O . LEU A 1 103 ? -8.208 -3.413 5.471 1.00 92.06 103 LEU A O 1
ATOM 801 N N . VAL A 1 104 ? -8.770 -3.641 3.308 1.00 95.31 104 VAL A N 1
ATOM 802 C CA . VAL A 1 104 ? -10.155 -3.182 3.489 1.00 95.31 104 VAL A CA 1
ATOM 803 C C . VAL A 1 104 ? -10.915 -4.129 4.417 1.00 95.31 104 VAL A C 1
ATOM 805 O O . VAL A 1 104 ? -11.561 -3.673 5.359 1.00 95.31 104 VAL A O 1
ATOM 808 N N . GLU A 1 105 ? -10.790 -5.439 4.211 1.00 95.94 105 GLU A N 1
ATOM 809 C CA . GLU A 1 105 ? -11.408 -6.455 5.067 1.00 95.94 105 GLU A CA 1
ATOM 810 C C . GLU A 1 105 ? -10.921 -6.347 6.522 1.00 95.94 105 GLU A C 1
ATOM 812 O O . GLU A 1 105 ? -11.733 -6.373 7.453 1.00 95.94 105 GLU A O 1
ATOM 817 N N . ALA A 1 106 ? -9.617 -6.152 6.737 1.00 95.06 106 ALA A N 1
ATOM 818 C CA . ALA A 1 106 ? -9.034 -5.968 8.062 1.00 95.06 106 ALA A CA 1
ATOM 819 C C . ALA A 1 106 ? -9.550 -4.694 8.748 1.00 95.06 106 ALA A C 1
ATOM 821 O O . ALA A 1 106 ? -9.925 -4.739 9.923 1.00 95.06 106 ALA A O 1
ATOM 822 N N . VAL A 1 107 ? -9.631 -3.573 8.022 1.00 96.44 107 VAL A N 1
ATOM 823 C CA . VAL A 1 107 ? -10.165 -2.306 8.546 1.00 96.44 107 VAL A CA 1
ATOM 824 C C . VAL A 1 107 ? -11.646 -2.440 8.892 1.00 96.44 107 VAL A C 1
ATOM 826 O O . VAL A 1 107 ? -12.063 -2.015 9.969 1.00 96.44 107 VAL A O 1
ATOM 829 N N . MET A 1 108 ? -12.446 -3.071 8.030 1.00 96.44 108 MET A N 1
ATOM 830 C CA . MET A 1 108 ? -13.870 -3.295 8.287 1.00 96.44 108 MET A CA 1
ATOM 831 C C . MET A 1 108 ? -14.084 -4.168 9.523 1.00 96.44 108 MET A C 1
ATOM 833 O O . MET A 1 108 ? -14.853 -3.797 10.413 1.00 96.44 108 MET A O 1
ATOM 837 N N . LYS A 1 109 ? -13.368 -5.294 9.611 1.00 97.25 109 LYS A N 1
ATOM 838 C CA . LYS A 1 109 ? -13.422 -6.198 10.764 1.00 97.25 109 LYS A CA 1
ATOM 839 C C . LYS A 1 109 ? -12.981 -5.492 12.045 1.00 97.25 109 LYS A C 1
ATOM 841 O O . LYS A 1 109 ? -13.653 -5.605 13.069 1.00 97.25 109 LYS A O 1
ATOM 846 N N . GLY A 1 110 ? -11.886 -4.735 11.985 1.00 97.12 110 GLY A N 1
ATOM 847 C CA . GLY A 1 110 ? -11.382 -3.942 13.102 1.00 97.12 110 GLY A CA 1
ATOM 848 C C . GLY A 1 110 ? -12.406 -2.915 13.578 1.00 97.12 110 GLY A C 1
ATOM 849 O O . GLY A 1 110 ? -12.717 -2.868 14.765 1.00 97.12 110 GLY A O 1
ATOM 850 N N . ASN A 1 111 ? -12.998 -2.150 12.661 1.00 96.75 111 ASN A N 1
ATOM 851 C CA . ASN A 1 111 ? -13.998 -1.136 12.985 1.00 96.75 111 ASN A CA 1
ATOM 852 C C . ASN A 1 111 ? -15.263 -1.744 13.610 1.00 96.75 111 ASN A C 1
ATOM 854 O O . ASN A 1 111 ? -15.746 -1.261 14.631 1.00 96.75 111 ASN A O 1
ATOM 858 N N . GLN A 1 112 ? -15.777 -2.842 13.048 1.00 96.94 112 GLN A N 1
ATOM 859 C CA . GLN A 1 112 ? -16.929 -3.549 13.617 1.00 96.94 112 GLN A CA 1
ATOM 860 C C . GLN A 1 112 ? -16.632 -4.079 15.019 1.00 96.94 112 GLN A C 1
ATOM 862 O O . GLN A 1 112 ? -17.437 -3.893 15.930 1.00 96.94 112 GLN A O 1
ATOM 867 N N . MET A 1 113 ? -15.460 -4.687 15.213 1.00 97.38 113 MET A N 1
ATOM 868 C CA . MET A 1 113 ? -15.041 -5.185 16.518 1.00 97.38 113 MET A CA 1
ATOM 869 C C . MET A 1 113 ? -14.912 -4.046 17.536 1.00 97.38 113 MET A C 1
ATOM 871 O O . MET A 1 113 ? -15.389 -4.182 18.660 1.00 97.38 113 MET A O 1
ATOM 875 N N . GLN A 1 114 ? -14.312 -2.913 17.160 1.00 96.88 114 GLN A N 1
ATOM 876 C CA . GLN A 1 114 ? -14.181 -1.759 18.055 1.00 96.88 114 GLN A CA 1
ATOM 877 C C . GLN A 1 114 ? -15.536 -1.142 18.395 1.00 96.88 114 GLN A C 1
ATOM 879 O O . GLN A 1 114 ? -15.796 -0.844 19.560 1.00 96.88 114 GLN A O 1
ATOM 884 N N . LYS A 1 115 ? -16.433 -1.026 17.411 1.00 96.25 115 LYS A N 1
ATOM 885 C CA . LYS A 1 115 ? -17.811 -0.590 17.642 1.00 96.25 115 LYS A CA 1
ATOM 886 C C . LYS A 1 115 ? -18.527 -1.517 18.626 1.00 96.25 115 LYS A C 1
ATOM 888 O O . LYS A 1 115 ? -19.101 -1.026 19.592 1.00 96.25 115 LYS A O 1
ATOM 893 N N . GLY A 1 116 ? -18.446 -2.833 18.426 1.00 96.62 116 GLY A N 1
ATOM 894 C CA . GLY A 1 116 ? -19.059 -3.817 19.321 1.00 96.62 116 GLY A CA 1
ATOM 895 C C . GLY A 1 116 ? -18.496 -3.754 20.743 1.00 96.62 116 GLY A C 1
ATOM 896 O O . GLY A 1 116 ? -19.258 -3.744 21.703 1.00 96.62 116 GLY A O 1
ATOM 897 N N . ARG A 1 117 ? -17.171 -3.620 20.896 1.00 96.81 117 ARG A N 1
ATOM 898 C CA . ARG A 1 117 ? -16.536 -3.432 22.214 1.00 96.81 117 ARG A CA 1
ATOM 899 C C . ARG A 1 117 ? -16.995 -2.144 22.887 1.00 96.81 117 ARG A C 1
ATOM 901 O O . ARG A 1 117 ? -17.326 -2.165 24.065 1.00 96.81 117 ARG A O 1
ATOM 908 N N . SER A 1 118 ? -17.042 -1.039 22.147 1.00 94.56 118 SER A N 1
ATOM 909 C CA . SER A 1 118 ? -17.512 0.243 22.675 1.00 94.56 118 SER A CA 1
ATOM 910 C C . SER A 1 118 ? -18.976 0.179 23.117 1.00 94.56 118 SER A C 1
ATOM 912 O O . SER A 1 118 ? -19.304 0.749 24.153 1.00 94.56 118 SER A O 1
ATOM 914 N N . GLN A 1 119 ? -19.834 -0.528 22.376 1.00 94.75 119 GLN A N 1
ATOM 915 C CA . GLN A 1 119 ? -21.232 -0.752 22.753 1.00 94.75 119 GLN A CA 1
ATOM 916 C C . GLN A 1 119 ? -21.344 -1.613 24.015 1.00 94.75 119 GLN A C 1
ATOM 918 O O . GLN A 1 119 ? -21.994 -1.192 24.964 1.00 94.75 119 GLN A O 1
ATOM 923 N N . ALA A 1 120 ? -20.632 -2.741 24.078 1.00 95.44 120 ALA A N 1
ATOM 924 C CA . ALA A 1 120 ? -20.636 -3.621 25.247 1.00 95.44 120 ALA A CA 1
ATOM 925 C C . ALA A 1 120 ? -20.118 -2.922 26.518 1.00 95.44 120 ALA A C 1
ATOM 927 O O . ALA A 1 120 ? -20.676 -3.102 27.597 1.00 95.44 120 ALA A O 1
ATOM 928 N N . PHE A 1 121 ? -19.077 -2.088 26.407 1.00 94.12 121 PHE A N 1
ATOM 929 C CA . PHE A 1 121 ? -18.614 -1.274 27.536 1.00 94.12 121 PHE A CA 1
ATOM 930 C C . PHE A 1 121 ? -19.627 -0.198 27.937 1.00 94.12 121 PHE A C 1
ATOM 932 O O . PHE A 1 121 ? -19.763 0.081 29.126 1.00 94.12 121 PHE A O 1
ATOM 939 N N . GLY A 1 122 ? -20.351 0.382 26.975 1.00 92.31 122 GLY A N 1
ATOM 940 C CA . GLY A 1 122 ? -21.464 1.292 27.250 1.00 92.31 122 GLY A CA 1
ATOM 941 C C . GLY A 1 122 ? -22.594 0.606 28.020 1.00 92.31 122 GLY A C 1
ATOM 942 O O . GLY A 1 122 ? -23.027 1.119 29.046 1.00 92.31 122 GLY A O 1
ATOM 943 N N . GLU A 1 123 ? -23.006 -0.585 27.585 1.00 92.19 123 GLU A N 1
ATOM 944 C CA . GLU A 1 123 ? -24.026 -1.394 28.264 1.00 92.19 123 GLU A CA 1
ATOM 945 C C . GLU A 1 123 ? -23.587 -1.800 29.676 1.00 92.19 123 GLU A C 1
ATOM 947 O O . GLU A 1 123 ? -24.350 -1.643 30.627 1.00 92.19 123 GLU A O 1
ATOM 952 N N . LEU A 1 124 ? -22.339 -2.257 29.840 1.00 93.06 124 LEU A N 1
ATOM 953 C CA . LEU A 1 124 ? -21.780 -2.591 31.152 1.00 93.06 124 LEU A CA 1
ATOM 954 C C . LEU A 1 124 ? -21.795 -1.382 32.092 1.00 93.06 124 LEU A C 1
ATOM 956 O O . LEU A 1 124 ? -22.193 -1.513 33.247 1.00 93.06 124 LEU A O 1
ATOM 960 N N . ARG A 1 125 ? -21.369 -0.214 31.598 1.00 92.31 125 ARG A N 1
ATOM 961 C CA . ARG A 1 125 ? -21.405 1.046 32.348 1.00 92.31 125 ARG A CA 1
ATOM 962 C C . ARG A 1 125 ? -22.831 1.356 32.810 1.00 92.31 125 ARG A C 1
ATOM 964 O O . ARG A 1 125 ? -23.020 1.705 33.971 1.00 92.31 125 ARG A O 1
ATOM 971 N N . ASP A 1 126 ? -23.817 1.217 31.928 1.00 90.44 126 ASP A N 1
ATOM 972 C CA . ASP A 1 126 ? -25.208 1.575 32.220 1.00 90.44 126 ASP A CA 1
ATOM 973 C C . ASP A 1 126 ? -25.854 0.608 33.225 1.00 90.44 126 ASP A C 1
ATOM 975 O O . ASP A 1 126 ? -26.538 1.046 34.152 1.00 90.44 126 ASP A O 1
ATOM 979 N N . VAL A 1 127 ? -25.594 -0.699 33.096 1.00 92.31 127 VAL A N 1
ATOM 980 C CA . VAL A 1 127 ? -26.053 -1.714 34.059 1.00 92.31 127 VAL A CA 1
ATOM 981 C C . VAL A 1 127 ? -25.390 -1.510 35.418 1.00 92.31 127 VAL A C 1
ATOM 983 O O . VAL A 1 127 ? -26.084 -1.433 36.427 1.00 92.31 127 VAL A O 1
ATOM 986 N N . LEU A 1 128 ? -24.062 -1.363 35.456 1.00 90.56 128 LEU A N 1
ATOM 987 C CA . LEU A 1 128 ? -23.330 -1.156 36.706 1.00 90.56 128 LEU A CA 1
ATOM 988 C C . LEU A 1 128 ? -23.784 0.127 37.409 1.00 90.56 128 LEU A C 1
ATOM 990 O O . LEU A 1 128 ? -24.016 0.118 38.614 1.00 90.56 128 LEU A O 1
ATOM 994 N N . GLY A 1 129 ? -23.971 1.210 36.653 1.00 90.38 129 GLY A N 1
ATOM 995 C CA . GLY A 1 129 ? -24.498 2.466 37.171 1.00 90.38 129 GLY A CA 1
ATOM 996 C C . GLY A 1 129 ? -25.878 2.311 37.811 1.00 90.38 129 GLY A C 1
ATOM 997 O O . GLY A 1 129 ? -26.098 2.788 38.924 1.00 90.38 129 GLY A O 1
ATOM 998 N N . ARG A 1 130 ? -26.795 1.593 37.149 1.00 88.94 130 ARG A N 1
ATOM 999 C CA . ARG A 1 130 ? -28.139 1.304 37.673 1.00 88.94 130 ARG A CA 1
ATOM 1000 C C . ARG A 1 130 ? -28.089 0.491 38.968 1.00 88.94 130 ARG A C 1
ATOM 1002 O O . ARG A 1 130 ? -28.754 0.856 39.935 1.00 88.94 130 ARG A O 1
ATOM 1009 N N . GLU A 1 131 ? -27.282 -0.567 39.003 1.00 91.25 131 GLU A N 1
ATOM 1010 C CA . GLU A 1 131 ? -27.124 -1.418 40.190 1.00 91.25 131 GLU A CA 1
ATOM 1011 C C . GLU A 1 131 ? -26.491 -0.655 41.363 1.00 91.25 131 GLU A C 1
ATOM 1013 O O . GLU A 1 131 ? -26.959 -0.767 42.494 1.00 91.25 131 GLU A O 1
ATOM 1018 N N . MET A 1 132 ? -25.486 0.194 41.114 1.00 88.44 132 MET A N 1
ATOM 1019 C CA . MET A 1 132 ? -24.873 1.029 42.156 1.00 88.44 132 MET A CA 1
ATOM 1020 C C . MET A 1 132 ? -25.865 2.045 42.738 1.00 88.44 132 MET A C 1
ATOM 1022 O O . MET A 1 132 ? -25.927 2.207 43.955 1.00 88.44 132 MET A O 1
ATOM 1026 N N . MET A 1 133 ? -26.691 2.677 41.897 1.00 87.31 133 MET A N 1
ATOM 1027 C CA . MET A 1 133 ? -27.760 3.583 42.342 1.00 87.31 133 MET A CA 1
ATOM 1028 C C . 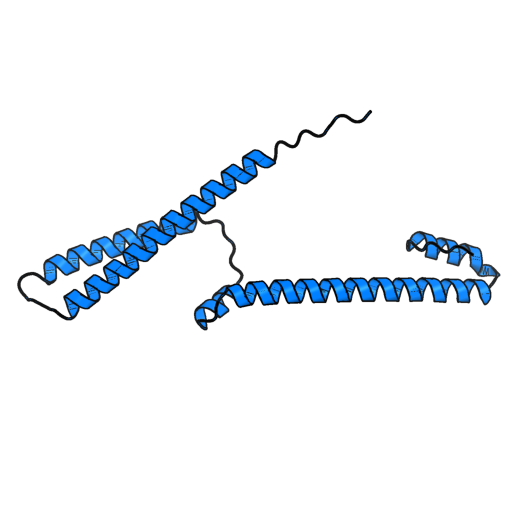MET A 1 133 ? -28.872 2.874 43.134 1.00 87.31 133 MET A C 1
ATOM 1030 O O . MET A 1 133 ? -29.517 3.500 43.980 1.00 87.31 133 MET A O 1
ATOM 1034 N N . GLY A 1 134 ? -29.129 1.595 42.839 1.00 86.88 134 GLY A N 1
ATOM 1035 C CA . GLY A 1 134 ? -30.102 0.762 43.551 1.00 86.88 134 GLY A CA 1
ATOM 1036 C C . GLY A 1 134 ? -29.576 0.213 44.879 1.00 86.88 134 GLY A C 1
ATOM 1037 O O . GLY A 1 134 ? -30.306 0.205 45.867 1.00 86.88 134 GLY A O 1
ATOM 1038 N N . GLY A 1 135 ? -28.313 -0.218 44.913 1.00 90.50 135 GLY A N 1
ATOM 1039 C CA . GLY A 1 135 ? -27.674 -0.811 46.089 1.00 90.50 135 GLY A CA 1
ATOM 1040 C C . GLY A 1 135 ? -27.137 0.200 47.105 1.00 90.50 135 GLY A C 1
ATOM 1041 O O . GLY A 1 135 ? -27.061 -0.127 48.287 1.00 90.50 135 GLY A O 1
ATOM 1042 N N . ILE A 1 136 ? -26.778 1.418 46.673 1.00 87.38 136 ILE A N 1
ATOM 1043 C CA . ILE A 1 136 ? -26.209 2.470 47.534 1.00 87.38 136 ILE A CA 1
ATOM 1044 C C . ILE A 1 136 ? -26.937 3.801 47.274 1.00 87.38 136 ILE A C 1
ATOM 1046 O O . ILE A 1 136 ? -26.494 4.616 46.459 1.00 87.38 136 ILE A O 1
ATOM 1050 N N . PRO A 1 137 ? -28.056 4.061 47.976 1.00 82.94 137 PRO A N 1
ATOM 1051 C CA . PRO A 1 137 ? -28.880 5.251 47.746 1.00 82.94 137 PRO A CA 1
ATOM 1052 C C . PRO A 1 137 ? -28.142 6.576 47.986 1.00 82.94 137 PRO A C 1
ATOM 1054 O O . PRO A 1 137 ? -28.459 7.579 47.354 1.00 82.94 137 PRO A O 1
ATOM 1057 N N . GLU A 1 138 ? -27.145 6.574 48.873 1.00 88.00 138 GLU A N 1
ATOM 1058 C CA . GLU A 1 138 ? -26.356 7.749 49.267 1.00 88.00 138 GLU A CA 1
ATOM 1059 C C . GLU A 1 138 ? -25.458 8.274 48.134 1.00 88.00 138 GLU A C 1
ATOM 1061 O O . GLU A 1 138 ? -25.196 9.470 48.065 1.00 88.00 138 GLU A O 1
ATOM 1066 N N . MET A 1 139 ? -25.035 7.405 47.207 1.00 87.50 139 MET A N 1
ATOM 1067 C CA . MET A 1 139 ? -24.115 7.748 46.111 1.00 87.50 139 MET A CA 1
ATOM 1068 C C . MET A 1 139 ? -24.826 8.012 44.777 1.00 87.50 139 MET A C 1
ATOM 1070 O O . MET A 1 139 ? -24.181 8.180 43.742 1.00 87.50 139 MET A O 1
ATOM 1074 N N . ARG A 1 140 ? -26.163 8.038 44.767 1.00 86.62 140 ARG A N 1
ATOM 1075 C CA . ARG A 1 140 ? -26.964 8.085 43.535 1.00 86.62 140 ARG A CA 1
ATOM 1076 C C . ARG A 1 140 ? -26.631 9.287 42.649 1.00 86.62 140 ARG A C 1
ATOM 1078 O O . ARG A 1 140 ? -26.485 9.147 41.438 1.00 86.62 140 ARG A O 1
ATOM 1085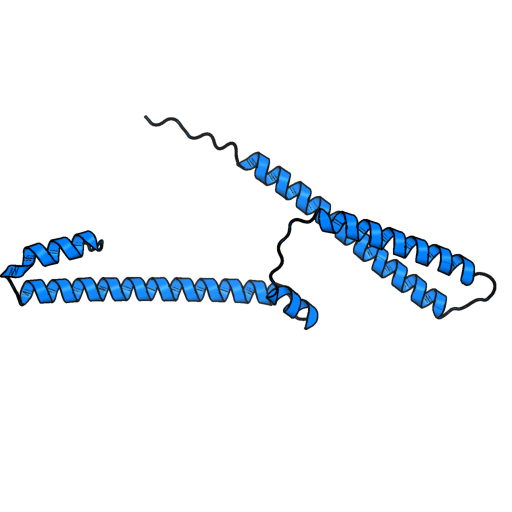 N N . GLU A 1 141 ? -26.481 10.452 43.268 1.00 87.12 141 GLU A N 1
ATOM 1086 C CA . GLU A 1 141 ? -26.178 11.714 42.588 1.00 87.12 141 GLU A CA 1
ATOM 1087 C C . GLU A 1 141 ? -24.764 11.735 41.994 1.00 87.12 141 GLU A C 1
ATOM 1089 O O . GLU A 1 141 ? -24.569 12.180 40.862 1.00 87.12 141 GLU A O 1
ATOM 1094 N N . GLU A 1 142 ? -23.786 11.186 42.716 1.00 89.19 142 GLU A N 1
ATOM 1095 C CA . GLU A 1 142 ? -22.401 11.079 42.251 1.00 89.19 142 GLU A CA 1
ATOM 1096 C C . GLU A 1 142 ? -22.288 10.107 41.071 1.00 89.19 142 GLU A C 1
ATOM 1098 O O . GLU A 1 142 ? -21.689 10.430 40.043 1.00 89.19 142 GLU A O 1
ATOM 1103 N N . VAL A 1 143 ? -22.924 8.935 41.183 1.00 88.88 143 VAL A N 1
ATOM 1104 C CA . VAL A 1 143 ? -22.957 7.917 40.124 1.00 88.88 143 VAL A CA 1
ATOM 1105 C C . VAL A 1 143 ? -23.653 8.460 38.874 1.00 88.88 143 VAL A C 1
ATOM 1107 O O . VAL A 1 143 ? -23.150 8.270 37.766 1.00 88.88 143 VAL A O 1
ATOM 1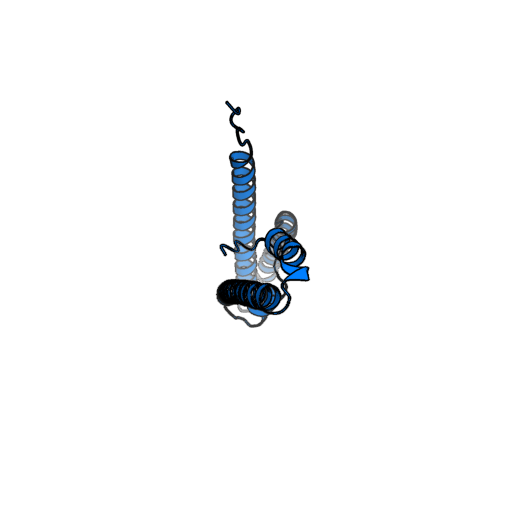110 N N . ARG A 1 144 ? -24.755 9.204 39.031 1.00 88.31 144 ARG A N 1
ATOM 1111 C CA . ARG A 1 144 ? -25.435 9.888 37.921 1.00 88.31 144 ARG A CA 1
ATOM 1112 C C . ARG A 1 144 ? -24.512 10.878 37.209 1.00 88.31 144 ARG A C 1
ATOM 1114 O O . ARG A 1 144 ? -24.409 10.825 35.985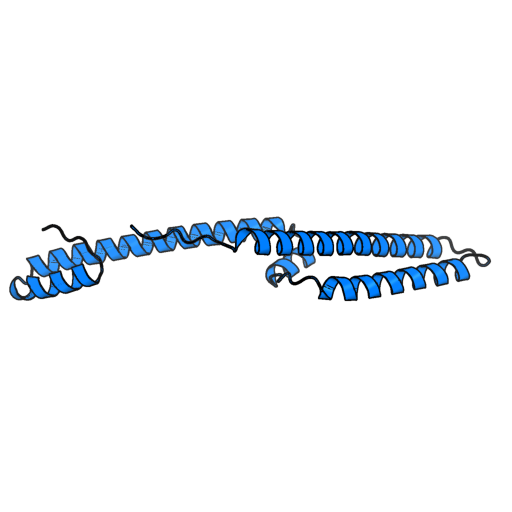 1.00 88.31 144 ARG A O 1
ATOM 1121 N N . GLY A 1 145 ? -23.790 11.712 37.958 1.00 88.75 145 GLY A N 1
ATOM 1122 C CA . GLY A 1 145 ? -22.833 12.663 37.385 1.00 88.75 145 GLY A CA 1
ATOM 1123 C C . GLY A 1 145 ? -21.720 11.984 36.578 1.00 88.75 145 GLY A C 1
ATOM 1124 O O . GLY A 1 145 ? -21.367 12.447 35.493 1.00 88.75 145 GLY A O 1
ATOM 1125 N N . VAL A 1 146 ? -21.204 10.845 37.054 1.00 89.12 146 VAL A N 1
ATOM 1126 C CA . VAL A 1 146 ? -20.193 10.058 36.324 1.00 89.12 146 VAL A CA 1
ATOM 1127 C C . VAL A 1 146 ? -20.778 9.431 35.054 1.00 89.12 146 VAL A C 1
ATOM 1129 O O . VAL A 1 146 ? -20.134 9.457 34.005 1.00 89.12 146 VAL A O 1
ATOM 1132 N N . LEU A 1 147 ? -22.002 8.901 35.107 1.00 89.31 147 LEU A N 1
ATOM 1133 C CA . LEU A 1 147 ? -22.665 8.310 33.941 1.00 89.31 147 LEU A CA 1
ATOM 1134 C C . LEU A 1 147 ? -22.925 9.349 32.845 1.00 89.31 147 LEU A C 1
ATOM 1136 O O . LEU A 1 147 ? -22.636 9.082 31.676 1.00 89.31 147 LEU A O 1
ATOM 1140 N N . GLU A 1 148 ? -23.395 10.540 33.218 1.00 87.81 148 GLU A N 1
ATOM 1141 C CA . GLU A 1 148 ? -23.589 11.668 32.301 1.00 87.81 148 GLU A CA 1
ATOM 1142 C C . GLU A 1 148 ? -22.256 12.137 31.695 1.00 87.81 148 GLU A C 1
ATOM 1144 O O . GLU A 1 148 ? -22.158 12.308 30.477 1.00 87.81 148 GLU A O 1
ATOM 1149 N N . ALA A 1 149 ? -21.195 12.251 32.506 1.00 87.12 149 ALA A N 1
ATOM 1150 C CA . ALA A 1 149 ? -19.852 12.598 32.030 1.00 87.12 149 ALA A CA 1
ATOM 1151 C C . ALA A 1 149 ? -19.274 11.547 31.064 1.00 87.12 149 ALA A C 1
ATOM 1153 O O . ALA A 1 149 ? -18.567 11.885 30.114 1.00 87.12 149 ALA A O 1
ATOM 1154 N N . CYS A 1 150 ? -19.610 10.271 31.258 1.00 84.12 150 CYS A N 1
ATOM 1155 C CA . CYS A 1 150 ? -19.259 9.190 30.341 1.00 84.12 150 CYS A CA 1
ATOM 1156 C C . CYS A 1 150 ? -20.157 9.126 29.091 1.00 84.12 150 CYS A C 1
ATOM 1158 O O . CYS A 1 150 ? -19.992 8.207 28.284 1.00 84.12 150 CYS A O 1
ATOM 1160 N N . GLY A 1 151 ? -21.096 10.060 28.908 1.00 80.62 151 GLY A N 1
ATOM 1161 C CA . GLY A 1 151 ? -21.992 10.122 27.751 1.00 80.62 151 GLY A CA 1
ATOM 1162 C C . GLY A 1 151 ? -23.137 9.108 27.796 1.00 80.62 151 GLY A C 1
ATOM 1163 O O . GLY A 1 151 ? -23.671 8.740 26.747 1.00 80.62 151 GLY A O 1
ATOM 1164 N N . SER A 1 152 ? -23.485 8.607 28.983 1.00 76.75 152 SER A N 1
ATOM 1165 C CA . SER A 1 152 ? -24.684 7.792 29.166 1.00 76.75 152 SER A CA 1
ATOM 1166 C C . SER A 1 152 ? -25.945 8.654 29.124 1.00 76.75 152 SER A C 1
ATOM 1168 O O . SER A 1 152 ? -25.961 9.779 29.618 1.00 76.75 152 SER A O 1
ATOM 1170 N N . LYS A 1 153 ? -27.017 8.105 28.547 1.00 66.81 153 LYS A N 1
ATOM 1171 C CA . LYS A 1 153 ? -28.375 8.656 28.623 1.00 66.81 153 LYS A CA 1
ATOM 1172 C C . LYS A 1 153 ? -29.162 7.804 29.610 1.00 66.81 153 LYS A C 1
ATOM 1174 O O . LYS A 1 153 ? -29.976 6.980 29.204 1.00 66.81 153 LYS A O 1
ATOM 1179 N N . VAL A 1 154 ? -28.852 7.923 30.894 1.00 59.41 154 VAL A N 1
ATOM 1180 C CA . VAL A 1 154 ? -29.589 7.179 31.917 1.00 59.41 154 VAL A CA 1
ATOM 1181 C C . VAL A 1 154 ? -30.933 7.871 32.122 1.00 59.41 154 VAL A C 1
ATOM 1183 O O . VAL A 1 154 ? -31.022 8.865 32.836 1.00 59.41 154 VAL A O 1
ATOM 1186 N N . GLU A 1 155 ? -31.979 7.374 31.464 1.00 51.78 155 GLU A N 1
ATOM 1187 C CA . GLU A 1 155 ? -33.353 7.661 31.876 1.00 51.78 155 GLU A CA 1
ATOM 1188 C C . GLU A 1 155 ? -33.748 6.655 32.967 1.00 51.78 155 GLU A C 1
ATOM 1190 O O . GLU A 1 155 ? -33.961 5.477 32.675 1.00 51.78 155 GLU A O 1
ATOM 1195 N N . GLY A 1 156 ? -33.823 7.136 34.215 1.00 44.38 156 GLY A N 1
ATOM 1196 C CA . GLY A 1 156 ? -34.479 6.462 35.349 1.00 44.38 156 GLY A CA 1
ATOM 1197 C C . GLY A 1 156 ? -33.672 5.392 36.075 1.00 44.38 156 GLY A C 1
ATOM 1198 O O . GLY A 1 156 ? -33.621 4.239 35.579 1.00 44.38 156 GLY A O 1
#

Foldseek 3Di:
DDDDDDDPPPVVVVVVVVVLVVLVVVLVVLVVQLVVLVVVLVVLVVVDDPPPSVVVNVVSVVSNVVSVVVNVVSVVVNPDDDDPVLVVCVVVVHDSVVVVVVVVVVVVVVVVVVVVVVVVVLVVLLVVLVVCCVVPVPCNVVSVVVCVVVVHPDDD